Protein AF-A0A7S3GUS0-F1 (afdb_monomer_lite)

Structure (mmCIF, N/CA/C/O backbone):
data_AF-A0A7S3GUS0-F1
#
_entry.id   AF-A0A7S3GUS0-F1
#
loop_
_atom_site.group_PDB
_atom_site.id
_atom_site.type_symbol
_atom_site.label_atom_id
_atom_site.label_alt_id
_atom_site.label_comp_id
_atom_site.label_asym_id
_atom_site.label_entity_id
_atom_site.label_seq_id
_atom_site.pdbx_PDB_ins_code
_atom_site.Cartn_x
_atom_site.Cartn_y
_atom_site.Cartn_z
_atom_site.occupancy
_atom_site.B_iso_or_equiv
_atom_site.auth_seq_id
_atom_site.auth_comp_id
_atom_site.auth_asym_id
_atom_site.auth_atom_id
_atom_site.pdbx_PDB_model_num
ATOM 1 N N . ARG A 1 1 ? -2.251 13.699 4.237 1.00 80.06 1 ARG A N 1
ATOM 2 C CA . ARG A 1 1 ? -0.848 13.753 4.728 1.00 80.06 1 ARG A CA 1
ATOM 3 C C . ARG A 1 1 ? -0.799 13.256 6.183 1.00 80.06 1 ARG A C 1
ATOM 5 O O . ARG A 1 1 ? -1.857 13.221 6.809 1.00 80.06 1 ARG A O 1
ATOM 12 N N . PRO A 1 2 ? 0.354 12.826 6.736 1.00 75.62 2 PRO A N 1
ATOM 13 C CA . PRO A 1 2 ? 0.415 12.234 8.086 1.00 75.62 2 PRO A CA 1
ATOM 14 C C . PRO A 1 2 ? -0.069 13.168 9.209 1.00 75.62 2 PRO A C 1
ATOM 16 O O . PRO A 1 2 ? -0.767 12.742 10.125 1.00 75.62 2 PRO A O 1
ATOM 19 N N . ASP A 1 3 ? 0.217 14.461 9.089 1.00 81.88 3 ASP A N 1
ATOM 20 C CA . ASP A 1 3 ? -0.253 15.515 9.989 1.00 81.88 3 ASP A CA 1
ATOM 21 C C . ASP A 1 3 ? -1.786 15.670 9.978 1.00 81.88 3 ASP A C 1
ATOM 23 O O . ASP A 1 3 ? -2.397 15.928 11.015 1.00 81.88 3 ASP A O 1
ATOM 27 N N . GLU A 1 4 ? -2.433 15.458 8.830 1.00 86.00 4 GLU A N 1
ATOM 28 C CA . GLU A 1 4 ? -3.897 15.444 8.716 1.00 86.00 4 GLU A CA 1
ATOM 29 C C . GLU A 1 4 ? -4.499 14.186 9.346 1.00 86.00 4 GLU A C 1
ATOM 31 O O . GLU A 1 4 ? -5.512 14.270 10.039 1.00 86.00 4 GLU A O 1
ATOM 36 N N . LEU A 1 5 ? -3.854 13.027 9.164 1.00 85.19 5 LEU A N 1
ATOM 37 C CA . LEU A 1 5 ? -4.290 11.768 9.773 1.00 85.19 5 LEU A CA 1
ATOM 38 C C . LEU A 1 5 ? -4.339 11.876 11.299 1.00 85.19 5 LEU A C 1
ATOM 40 O O . LEU A 1 5 ? -5.289 11.401 11.917 1.00 85.19 5 LEU A O 1
ATOM 44 N N . ARG A 1 6 ? -3.374 12.569 11.907 1.00 83.25 6 ARG A N 1
ATOM 45 C CA . ARG A 1 6 ? -3.343 12.801 13.355 1.00 83.25 6 ARG A CA 1
ATOM 46 C C . ARG A 1 6 ? -4.438 13.745 13.847 1.00 83.25 6 ARG A C 1
ATOM 48 O O . ARG A 1 6 ? -4.951 13.559 14.946 1.00 83.25 6 ARG A O 1
ATOM 55 N N . LYS A 1 7 ? -4.827 14.736 13.037 1.00 88.25 7 LYS A N 1
ATOM 56 C CA . LYS A 1 7 ? -5.976 15.607 13.344 1.00 88.25 7 LYS A CA 1
ATOM 57 C C . LYS A 1 7 ? -7.295 14.835 13.280 1.00 88.25 7 LYS A C 1
ATOM 59 O O . LYS A 1 7 ? -8.175 15.082 14.097 1.00 88.25 7 LYS A O 1
ATOM 64 N N . LEU A 1 8 ? -7.421 13.907 12.329 1.00 89.31 8 LEU A N 1
ATOM 65 C CA . LEU A 1 8 ? -8.611 13.069 12.155 1.00 89.31 8 LEU A CA 1
ATOM 66 C C . LEU A 1 8 ? -8.704 11.943 13.193 1.00 89.31 8 LEU A C 1
ATOM 68 O O . LEU A 1 8 ? -9.804 11.592 13.613 1.00 89.31 8 LEU A O 1
ATOM 72 N N . PHE A 1 9 ? -7.564 11.401 13.631 1.00 89.62 9 PHE A N 1
ATOM 73 C CA . PHE A 1 9 ? -7.489 10.299 14.591 1.00 89.62 9 PHE A CA 1
ATOM 74 C C . PHE A 1 9 ? -6.506 10.608 15.736 1.00 89.62 9 PHE A C 1
ATOM 76 O O . PHE A 1 9 ? -5.406 10.052 15.772 1.00 89.62 9 PHE A O 1
ATOM 83 N N . PRO A 1 10 ? -6.891 11.458 16.708 1.00 87.06 10 PRO A N 1
ATOM 84 C CA . PRO A 1 10 ? -6.002 11.875 17.798 1.00 87.06 10 PRO A CA 1
ATOM 85 C C . PRO A 1 10 ? -5.514 10.728 18.696 1.00 87.06 10 PRO A C 1
ATOM 87 O O . PRO A 1 10 ? -4.437 10.818 19.278 1.00 87.06 10 PRO A O 1
ATOM 90 N N . GLU A 1 11 ? -6.295 9.648 18.800 1.00 89.44 11 GLU A N 1
ATOM 91 C CA . GLU A 1 11 ? -5.991 8.461 19.616 1.00 89.44 11 GLU A CA 1
ATOM 92 C C . GLU A 1 11 ? -5.244 7.361 18.839 1.00 89.44 11 GLU A C 1
ATOM 94 O O . GLU A 1 11 ? -5.020 6.266 19.358 1.00 89.44 11 GLU A O 1
ATOM 99 N N . ALA A 1 12 ? -4.882 7.612 17.577 1.00 90.19 12 ALA A N 1
ATOM 100 C CA . ALA A 1 12 ? -4.169 6.633 16.771 1.00 90.19 12 ALA A CA 1
ATOM 101 C C . ALA A 1 12 ? -2.746 6.392 17.287 1.00 90.19 12 ALA A C 1
ATOM 103 O O . ALA A 1 12 ? -2.043 7.303 17.730 1.00 90.19 12 ALA A O 1
ATOM 104 N N . PHE A 1 13 ? -2.278 5.153 17.152 1.00 89.19 13 PHE A N 1
ATOM 105 C CA . PHE A 1 13 ? -0.891 4.814 17.442 1.00 89.19 13 PHE A CA 1
ATOM 106 C C . PHE A 1 13 ? -0.012 5.257 16.269 1.00 89.19 13 PHE A C 1
ATOM 108 O O . PHE A 1 13 ? -0.161 4.780 15.144 1.00 89.19 13 PHE A O 1
ATOM 115 N N . ALA A 1 14 ? 0.926 6.162 16.540 1.00 85.31 14 ALA A N 1
ATOM 116 C CA . ALA A 1 14 ? 1.752 6.830 15.534 1.00 85.31 14 ALA A CA 1
ATOM 117 C C . ALA A 1 14 ? 3.135 6.174 15.324 1.00 85.31 14 ALA A C 1
ATOM 119 O O . ALA A 1 14 ? 4.091 6.840 14.939 1.00 85.31 14 ALA A O 1
ATOM 120 N N . ILE A 1 15 ? 3.270 4.863 15.570 1.00 82.69 15 ILE A N 1
ATOM 121 C CA . ILE A 1 15 ? 4.564 4.151 15.473 1.00 82.69 15 ILE A CA 1
ATOM 122 C C . ILE A 1 15 ? 5.148 4.239 14.048 1.00 82.69 15 ILE A C 1
ATOM 124 O O . ILE A 1 15 ? 6.363 4.340 13.879 1.00 82.69 15 ILE A O 1
ATOM 128 N N . GLY A 1 16 ? 4.285 4.247 13.027 1.00 82.06 16 GLY A N 1
ATOM 129 C CA . GLY A 1 16 ? 4.666 4.318 11.616 1.00 82.06 16 GLY A CA 1
ATOM 130 C C . GLY A 1 16 ? 4.589 5.713 10.985 1.00 82.06 16 GLY A C 1
ATOM 131 O O . GLY A 1 16 ? 4.707 5.820 9.763 1.00 82.06 16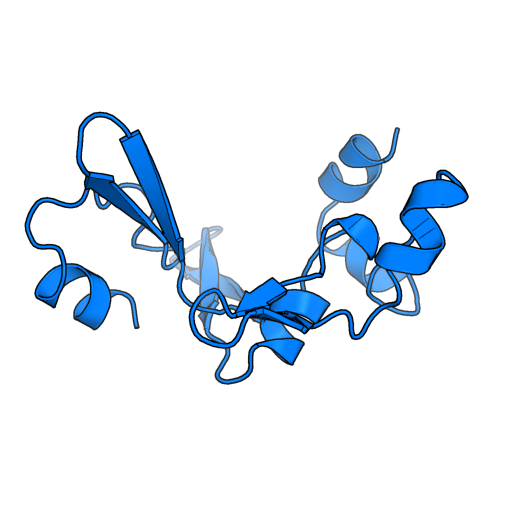 GLY A O 1
ATOM 132 N N . GLU A 1 17 ? 4.355 6.775 11.769 1.00 83.38 17 GLU A N 1
ATOM 133 C CA . GLU A 1 17 ? 3.971 8.105 11.255 1.00 83.38 17 GLU A CA 1
ATOM 134 C C . GLU A 1 17 ? 5.020 8.681 10.299 1.00 83.38 17 GLU A C 1
ATOM 136 O O . GLU A 1 17 ? 4.681 9.274 9.277 1.00 83.38 17 GLU A O 1
ATOM 141 N N . ARG A 1 18 ? 6.299 8.401 10.567 1.00 79.44 18 ARG A N 1
ATOM 142 C CA . ARG A 1 18 ? 7.425 8.783 9.702 1.00 79.44 18 ARG A CA 1
ATOM 143 C C . ARG A 1 18 ? 7.398 8.144 8.306 1.00 79.44 18 ARG A C 1
ATOM 145 O O . ARG A 1 18 ? 7.901 8.731 7.359 1.00 79.44 18 ARG A O 1
ATOM 152 N N . TRP A 1 19 ? 6.784 6.969 8.160 1.00 84.50 19 TRP A N 1
ATOM 153 C CA . TRP A 1 19 ? 6.523 6.321 6.865 1.00 84.50 19 TRP A CA 1
ATOM 154 C C . TRP A 1 19 ? 5.093 6.591 6.372 1.00 84.50 19 TRP A C 1
ATOM 156 O O . TRP A 1 19 ? 4.579 5.901 5.489 1.00 84.50 19 TRP A O 1
ATOM 166 N N . GLY A 1 20 ? 4.434 7.577 6.986 1.00 87.44 20 GLY A N 1
ATOM 167 C CA . GLY A 1 20 ? 3.081 8.024 6.703 1.00 87.44 20 GLY A CA 1
ATOM 168 C C . GLY A 1 20 ? 1.978 7.061 7.097 1.00 87.44 20 GLY A C 1
ATOM 169 O O . GLY A 1 20 ? 0.901 7.147 6.513 1.00 87.44 20 GLY A O 1
ATOM 170 N N . THR A 1 21 ? 2.234 6.152 8.040 1.00 91.38 21 THR A N 1
ATOM 171 C CA . THR A 1 21 ? 1.265 5.148 8.498 1.00 91.38 21 THR A CA 1
ATOM 172 C C . THR A 1 21 ? 0.911 5.353 9.966 1.00 91.38 21 THR A C 1
ATOM 174 O O . THR A 1 21 ? 1.790 5.479 10.811 1.00 91.38 21 THR A O 1
ATOM 177 N N . ILE A 1 22 ? -0.377 5.348 10.289 1.00 93.31 22 ILE A N 1
ATOM 178 C CA . ILE A 1 22 ? -0.871 5.315 11.670 1.00 93.31 22 ILE A CA 1
ATOM 179 C C . ILE A 1 22 ? -1.752 4.085 11.873 1.00 93.31 22 ILE A C 1
ATOM 181 O O . ILE A 1 22 ? -2.338 3.572 10.921 1.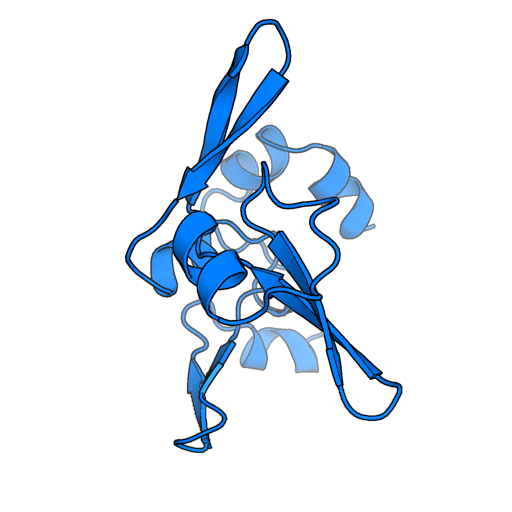00 93.31 22 ILE A O 1
ATOM 185 N N . THR A 1 23 ? -1.890 3.630 13.114 1.00 94.19 23 THR A N 1
ATOM 186 C CA . THR A 1 23 ? -2.818 2.548 13.458 1.00 94.19 23 THR A CA 1
ATOM 187 C C . THR A 1 23 ? -4.019 3.120 14.201 1.00 94.19 23 THR A C 1
ATOM 189 O O . THR A 1 23 ? -3.890 3.623 15.318 1.00 94.19 23 THR A O 1
ATOM 192 N N . VAL A 1 24 ? -5.202 3.010 13.603 1.00 93.19 24 VAL A N 1
ATOM 193 C CA . VAL A 1 24 ? -6.478 3.434 14.191 1.00 93.19 24 VAL A CA 1
ATOM 194 C C . VAL A 1 24 ? -7.176 2.215 14.782 1.00 93.19 24 VAL A C 1
ATOM 196 O O . VAL A 1 24 ? -7.313 1.193 14.113 1.00 93.19 24 VAL A O 1
ATOM 199 N N . ARG A 1 25 ? -7.644 2.306 16.031 1.00 92.38 25 ARG A N 1
ATOM 200 C CA . ARG A 1 25 ? -8.501 1.271 16.623 1.00 92.38 25 ARG A CA 1
ATOM 201 C C . ARG A 1 25 ? -9.962 1.673 16.509 1.00 92.38 25 ARG A C 1
ATOM 203 O O . ARG A 1 25 ? -10.345 2.756 16.936 1.00 92.38 25 ARG A O 1
ATOM 210 N N . HIS A 1 26 ? -10.789 0.783 15.979 1.00 88.38 26 HIS A N 1
ATOM 211 C CA . HIS A 1 26 ? -12.229 0.984 15.898 1.00 88.38 26 HIS A CA 1
ATOM 212 C C . HIS A 1 26 ? -12.958 -0.324 16.202 1.00 88.38 26 HIS A C 1
ATOM 214 O O . HIS A 1 26 ? -12.701 -1.343 15.568 1.00 88.38 26 HIS A O 1
ATOM 220 N N . LYS A 1 27 ? -13.873 -0.305 17.183 1.00 90.25 27 LYS A N 1
ATOM 221 C CA . LYS A 1 27 ? -14.707 -1.464 17.572 1.00 90.25 27 LYS A CA 1
ATOM 222 C C . LYS A 1 27 ? -13.911 -2.762 17.816 1.00 90.25 27 LYS A C 1
ATOM 224 O O . LYS A 1 27 ? -14.340 -3.842 17.430 1.00 90.25 27 LYS A O 1
ATOM 229 N N . GLY A 1 28 ? -12.740 -2.654 18.446 1.00 90.69 28 GLY A N 1
ATOM 230 C CA . GLY A 1 28 ? -11.872 -3.801 18.743 1.00 90.69 28 GLY A CA 1
ATOM 231 C C . GLY A 1 28 ? -10.990 -4.270 17.578 1.00 90.69 28 GLY A C 1
ATOM 232 O O . GLY A 1 28 ? -10.114 -5.098 17.803 1.00 90.69 28 GLY A O 1
ATOM 233 N N . ALA A 1 29 ? -11.154 -3.714 16.374 1.00 92.06 29 ALA A N 1
ATOM 234 C CA . ALA A 1 29 ? -10.258 -3.941 15.244 1.00 92.06 29 ALA A CA 1
ATOM 235 C C . ALA A 1 29 ? -9.183 -2.849 15.165 1.00 92.06 29 ALA A C 1
ATOM 237 O O . ALA A 1 29 ? -9.427 -1.696 15.529 1.00 92.06 29 ALA A O 1
ATOM 238 N N . ALA A 1 30 ? -7.997 -3.212 14.677 1.00 93.06 30 ALA A N 1
ATOM 239 C CA . ALA A 1 30 ? -6.930 -2.277 14.344 1.00 93.06 30 ALA A CA 1
ATOM 240 C C . ALA A 1 30 ? -6.813 -2.170 12.820 1.00 93.06 30 ALA A C 1
ATOM 242 O O . ALA A 1 30 ? -6.709 -3.186 12.138 1.00 93.06 30 ALA A O 1
ATOM 243 N N . CYS A 1 31 ? -6.821 -0.943 12.310 1.00 92.44 31 CYS A N 1
ATOM 244 C CA . CYS A 1 31 ? -6.653 -0.640 10.896 1.00 92.44 31 CYS A CA 1
ATOM 245 C C . CYS A 1 31 ? -5.397 0.205 10.711 1.00 92.44 31 CYS A C 1
ATOM 247 O O . CYS A 1 31 ? -5.209 1.203 11.411 1.00 92.44 31 CYS A O 1
ATOM 249 N N . GLU A 1 32 ? -4.560 -0.166 9.751 1.00 93.50 32 GLU A N 1
ATOM 250 C CA . GLU A 1 32 ? -3.481 0.704 9.294 1.00 93.50 32 GLU A CA 1
ATOM 251 C C . GLU A 1 32 ? -4.032 1.712 8.290 1.00 93.50 32 GLU A C 1
ATOM 253 O O . GLU A 1 32 ? -4.736 1.358 7.344 1.00 93.50 32 GLU A O 1
ATOM 258 N N . VAL A 1 33 ? -3.726 2.986 8.516 1.00 93.00 33 VAL A N 1
ATOM 259 C CA . VAL A 1 33 ? -4.078 4.082 7.619 1.00 93.00 33 VAL A CA 1
ATOM 260 C C . VAL A 1 33 ? -2.777 4.696 7.133 1.00 93.00 33 VAL A C 1
ATOM 262 O O . VAL A 1 33 ? -2.052 5.320 7.910 1.00 93.00 33 VAL A O 1
ATOM 265 N N . SER A 1 34 ? -2.479 4.498 5.851 1.00 92.44 34 SER A N 1
ATOM 266 C CA . SER A 1 34 ? -1.235 4.941 5.223 1.00 92.44 34 SER A CA 1
ATOM 267 C C . SER A 1 34 ? -1.506 6.010 4.172 1.00 92.44 34 SER A C 1
ATOM 269 O O . SER A 1 34 ? -2.420 5.887 3.360 1.00 92.44 34 SER A O 1
ATOM 271 N N . THR A 1 35 ? -0.688 7.059 4.170 1.00 92.81 35 THR A N 1
ATOM 272 C CA . THR A 1 35 ? -0.645 8.033 3.071 1.00 92.81 35 THR A CA 1
ATOM 273 C C . THR A 1 35 ? 0.016 7.392 1.847 1.00 92.81 35 THR A C 1
ATOM 275 O O . THR A 1 35 ? 0.962 6.620 1.999 1.00 92.81 35 THR A O 1
ATOM 278 N N . LEU A 1 36 ? -0.461 7.743 0.649 1.00 93.50 36 LEU A N 1
ATOM 279 C CA . LEU A 1 36 ? 0.099 7.279 -0.623 1.00 93.50 36 LEU A CA 1
ATOM 280 C C . LEU A 1 36 ? 1.586 7.631 -0.745 1.00 93.50 36 LEU A C 1
ATOM 282 O O . LEU A 1 36 ? 1.990 8.741 -0.381 1.00 93.50 36 LEU A O 1
ATOM 286 N N . ARG A 1 37 ? 2.393 6.722 -1.296 1.00 90.38 37 ARG A N 1
ATOM 287 C CA . ARG A 1 37 ? 3.841 6.908 -1.468 1.00 90.38 37 ARG A CA 1
ATOM 288 C C . ARG A 1 37 ? 4.357 6.346 -2.786 1.00 90.38 37 ARG A C 1
ATOM 290 O O . ARG A 1 37 ? 3.905 5.310 -3.234 1.00 90.38 37 ARG A O 1
ATOM 297 N N . THR A 1 38 ? 5.360 6.996 -3.361 1.00 87.75 38 THR A N 1
ATOM 298 C CA . THR A 1 38 ? 6.015 6.567 -4.611 1.00 87.75 38 THR A CA 1
ATOM 299 C C . THR A 1 38 ? 7.393 5.940 -4.373 1.00 87.75 38 THR A C 1
ATOM 301 O O . THR A 1 38 ? 8.011 5.396 -5.281 1.00 87.75 38 THR A O 1
ATOM 304 N N . GLY A 1 39 ? 7.903 6.006 -3.140 1.00 84.12 39 GLY A N 1
ATOM 305 C CA . GLY A 1 39 ? 9.206 5.443 -2.825 1.00 84.12 39 GLY A CA 1
ATOM 306 C C . GLY A 1 39 ? 9.721 5.822 -1.451 1.00 84.12 39 GLY A C 1
ATOM 307 O O . GLY A 1 39 ? 8.993 6.375 -0.619 1.00 84.12 39 GLY A O 1
ATOM 308 N N . PHE A 1 40 ? 11.008 5.559 -1.251 1.00 83.44 40 PHE A N 1
ATOM 309 C CA . PHE A 1 40 ? 11.762 6.068 -0.119 1.00 83.44 40 PHE A CA 1
ATOM 310 C C . PHE A 1 40 ? 12.980 6.851 -0.617 1.00 83.44 40 PHE A C 1
ATOM 312 O O . PHE A 1 40 ? 13.668 6.416 -1.536 1.00 83.44 40 PHE A O 1
ATOM 319 N N . GLY A 1 41 ? 13.213 8.023 -0.037 1.00 76.44 41 GLY A N 1
ATOM 320 C CA . GLY A 1 41 ? 14.341 8.897 -0.348 1.00 76.44 41 GLY A CA 1
ATOM 321 C C . GLY A 1 41 ? 15.341 8.954 0.799 1.00 76.44 41 GLY A C 1
ATOM 322 O O . GLY A 1 41 ? 15.095 8.405 1.874 1.00 76.44 41 GLY A O 1
ATOM 323 N N . ALA A 1 42 ? 16.460 9.644 0.578 1.00 73.94 42 ALA A N 1
ATOM 324 C CA . ALA A 1 42 ? 17.436 9.903 1.630 1.00 73.94 42 ALA A CA 1
ATOM 325 C C . ALA A 1 42 ? 16.798 10.723 2.765 1.00 73.94 42 ALA A C 1
ATOM 327 O O . ALA A 1 42 ? 16.244 11.795 2.523 1.00 73.94 42 ALA A O 1
ATOM 328 N N . GLY A 1 43 ? 16.882 10.202 3.985 1.00 69.50 43 GLY A N 1
ATOM 329 C CA . GLY A 1 43 ? 16.577 10.905 5.227 1.00 69.50 43 GLY A CA 1
ATOM 330 C C . GLY A 1 43 ? 17.854 11.225 6.007 1.00 69.50 43 GLY A C 1
ATOM 331 O O . GLY A 1 43 ? 18.967 11.135 5.486 1.00 69.50 43 GLY A O 1
ATOM 332 N N . ASP A 1 44 ? 17.711 11.567 7.286 1.00 70.69 44 ASP A N 1
ATOM 333 C CA . ASP A 1 44 ? 18.860 11.894 8.137 1.00 70.69 44 ASP A CA 1
ATOM 334 C C . ASP A 1 44 ? 19.772 10.671 8.373 1.00 70.69 44 ASP A C 1
ATOM 336 O O . ASP A 1 44 ? 19.414 9.712 9.068 1.00 70.69 44 ASP A O 1
ATOM 340 N N . GLY A 1 45 ? 20.990 10.716 7.822 1.00 68.88 45 GLY A N 1
ATOM 341 C CA . GLY A 1 45 ? 22.002 9.662 7.948 1.00 68.88 45 GLY A CA 1
ATOM 342 C C . GLY A 1 45 ? 21.804 8.518 6.945 1.00 68.88 45 GLY A C 1
ATOM 343 O O . GLY A 1 45 ? 21.568 8.753 5.769 1.00 68.88 45 GLY A O 1
ATOM 344 N N . GLN A 1 46 ? 21.902 7.261 7.395 1.00 63.22 46 GLN A N 1
ATOM 345 C CA . GLN A 1 46 ? 21.581 6.077 6.568 1.00 63.22 46 GLN A CA 1
ATOM 346 C C . GLN A 1 46 ? 20.070 5.764 6.535 1.00 63.22 46 GLN A C 1
ATOM 348 O O . GLN A 1 46 ? 19.664 4.645 6.227 1.00 63.22 46 GLN A O 1
ATOM 353 N N . ARG A 1 47 ? 19.217 6.710 6.941 1.00 66.75 47 ARG A N 1
ATOM 354 C CA . ARG A 1 47 ? 17.771 6.493 7.065 1.00 66.75 47 ARG A CA 1
ATOM 355 C C . ARG A 1 47 ? 17.078 6.789 5.744 1.00 66.75 47 ARG A C 1
ATOM 357 O O . ARG A 1 47 ? 17.482 7.691 5.023 1.00 66.75 47 ARG A O 1
ATOM 364 N N . LEU A 1 48 ? 16.007 6.051 5.472 1.00 77.88 48 LEU A N 1
ATOM 365 C CA . LEU A 1 48 ? 15.129 6.288 4.335 1.00 77.88 48 LEU A CA 1
ATOM 366 C C . LEU A 1 48 ? 13.777 6.818 4.823 1.00 77.88 48 LEU A C 1
ATOM 368 O O . LEU A 1 48 ? 13.165 6.213 5.712 1.00 77.88 48 LEU A O 1
ATOM 372 N N . ASP A 1 49 ? 13.319 7.924 4.240 1.00 82.81 49 ASP A N 1
ATOM 373 C CA . ASP A 1 49 ? 12.019 8.537 4.531 1.00 82.81 49 ASP A CA 1
ATOM 374 C C . ASP A 1 49 ? 11.066 8.375 3.342 1.00 82.81 49 ASP A C 1
ATOM 376 O O . ASP A 1 49 ? 11.491 8.297 2.189 1.00 82.81 49 ASP A O 1
ATOM 380 N N . ALA A 1 50 ? 9.762 8.279 3.614 1.00 85.69 50 ALA A N 1
ATOM 381 C CA . ALA A 1 50 ? 8.770 8.040 2.568 1.00 85.69 50 ALA A CA 1
ATOM 382 C C . ALA A 1 50 ? 8.602 9.266 1.657 1.00 85.69 50 ALA A C 1
ATOM 384 O O . ALA A 1 50 ? 8.388 10.384 2.126 1.00 85.69 50 ALA A O 1
ATOM 385 N N . ILE A 1 51 ? 8.620 9.039 0.344 1.00 88.25 51 ILE A N 1
ATOM 386 C CA . ILE A 1 51 ? 8.261 10.044 -0.658 1.00 88.25 51 ILE A CA 1
ATOM 387 C C . ILE A 1 51 ? 6.767 9.899 -0.933 1.00 88.25 51 ILE A C 1
ATOM 389 O O . ILE A 1 51 ? 6.328 8.894 -1.492 1.00 88.25 51 ILE A O 1
ATOM 393 N N . PHE A 1 52 ? 5.979 10.890 -0.522 1.00 90.06 52 PHE A N 1
ATOM 394 C CA . PHE A 1 52 ? 4.525 10.857 -0.675 1.00 90.06 52 PHE A CA 1
ATOM 395 C C . PHE A 1 52 ? 4.086 11.093 -2.121 1.00 90.06 52 PHE A C 1
ATOM 397 O O . PHE A 1 52 ? 4.611 11.974 -2.798 1.00 90.06 52 PHE A O 1
ATOM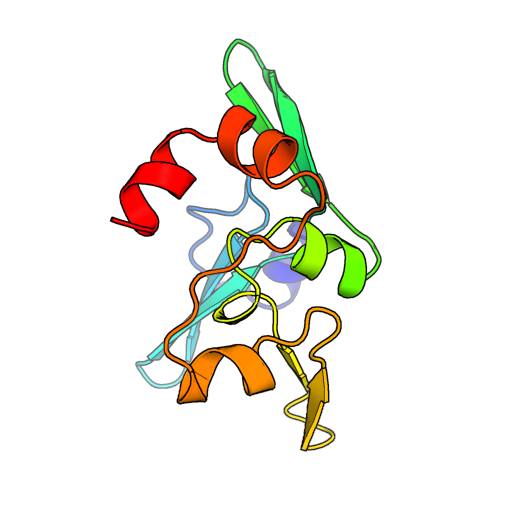 404 N N . ALA A 1 53 ? 3.093 10.322 -2.551 1.00 89.62 53 ALA A N 1
ATOM 405 C CA . ALA A 1 53 ? 2.453 10.422 -3.854 1.00 89.62 53 ALA A CA 1
ATOM 406 C C . ALA A 1 53 ? 1.150 11.228 -3.769 1.00 89.62 53 ALA A C 1
ATOM 408 O O . ALA A 1 53 ? 0.537 11.336 -2.703 1.00 89.62 53 ALA A O 1
ATOM 409 N N . GLU A 1 54 ? 0.702 11.756 -4.906 1.00 92.56 54 GLU A N 1
ATOM 410 C CA . GLU A 1 54 ? -0.602 12.427 -5.016 1.00 92.56 54 GLU A CA 1
ATOM 411 C C . GLU A 1 54 ? -1.650 11.528 -5.670 1.00 92.56 54 GLU A C 1
ATOM 413 O O . GLU A 1 54 ? -2.853 11.722 -5.483 1.00 92.56 54 GLU A O 1
ATOM 418 N N . ARG A 1 55 ? -1.205 10.518 -6.427 1.00 94.06 55 ARG A N 1
ATOM 419 C CA . ARG A 1 55 ? -2.083 9.644 -7.202 1.00 94.06 55 ARG A CA 1
ATOM 420 C C . ARG A 1 55 ? -2.011 8.216 -6.689 1.00 94.06 55 ARG A C 1
ATOM 422 O O . ARG A 1 55 ? -0.933 7.666 -6.496 1.00 94.06 55 ARG A O 1
ATOM 429 N N . LEU A 1 56 ? -3.171 7.569 -6.576 1.00 94.62 56 LEU A N 1
ATOM 430 C CA . LEU A 1 56 ? -3.264 6.150 -6.211 1.00 94.62 56 LEU A CA 1
ATOM 431 C C . LEU A 1 56 ? -2.419 5.259 -7.135 1.00 94.62 56 LEU A C 1
ATOM 433 O O . LEU A 1 56 ? -1.761 4.342 -6.665 1.00 94.62 56 LEU A O 1
ATOM 437 N N . LEU A 1 57 ? -2.403 5.558 -8.439 1.00 94.19 57 LEU A N 1
ATOM 438 C CA . LEU A 1 57 ? -1.620 4.805 -9.421 1.00 94.19 57 LEU A CA 1
ATOM 439 C C . LEU A 1 57 ? -0.117 4.788 -9.094 1.00 94.19 57 LEU A C 1
ATOM 441 O O . LEU A 1 57 ? 0.527 3.770 -9.315 1.00 94.19 57 LEU A O 1
ATOM 445 N N . GLU A 1 58 ? 0.427 5.882 -8.556 1.00 92.62 58 GLU A N 1
ATOM 446 C CA . GLU A 1 58 ? 1.841 5.976 -8.166 1.00 92.62 58 GLU A CA 1
ATOM 447 C C . GLU A 1 58 ? 2.136 5.085 -6.951 1.00 92.62 58 GLU A C 1
ATOM 449 O O . GLU A 1 58 ? 3.155 4.400 -6.935 1.00 92.62 58 GLU A O 1
ATOM 454 N N . ASP A 1 59 ? 1.215 5.024 -5.978 1.00 93.50 59 ASP A N 1
ATOM 455 C CA . ASP A 1 59 ? 1.332 4.109 -4.832 1.00 93.50 59 ASP A CA 1
ATOM 456 C C . ASP A 1 59 ? 1.264 2.646 -5.253 1.00 93.50 59 ASP A C 1
ATOM 458 O O . ASP A 1 59 ? 2.099 1.840 -4.845 1.00 93.50 59 ASP A O 1
ATOM 462 N N . LEU A 1 60 ? 0.301 2.306 -6.114 1.00 94.44 60 LEU A N 1
ATOM 463 C CA . LEU A 1 60 ? 0.148 0.945 -6.616 1.00 94.44 60 LEU A CA 1
ATOM 464 C C . LEU A 1 60 ? 1.355 0.520 -7.465 1.00 94.44 60 LEU A C 1
ATOM 466 O O . LEU A 1 60 ? 1.796 -0.620 -7.347 1.00 94.44 60 LEU A O 1
ATOM 470 N N . ALA A 1 61 ? 1.935 1.429 -8.257 1.00 90.88 61 ALA A N 1
ATOM 471 C CA . ALA A 1 61 ? 3.134 1.155 -9.050 1.00 90.88 61 ALA A CA 1
ATOM 472 C C . ALA A 1 61 ? 4.348 0.802 -8.183 1.00 90.88 61 ALA A C 1
ATOM 474 O O . ALA A 1 61 ? 5.166 -0.023 -8.583 1.00 90.88 61 ALA A O 1
ATOM 475 N N . PHE A 1 62 ? 4.456 1.392 -6.989 1.00 87.19 62 PHE A N 1
ATOM 476 C CA . PHE A 1 62 ? 5.571 1.154 -6.074 1.00 87.19 62 PHE A CA 1
ATOM 477 C C . PHE A 1 62 ? 5.471 -0.180 -5.307 1.00 87.19 62 PHE A C 1
ATOM 479 O O . PHE A 1 62 ? 6.425 -0.586 -4.629 1.00 87.19 62 PHE A O 1
ATOM 486 N N . ARG A 1 63 ? 4.338 -0.888 -5.398 1.00 90.62 63 ARG A N 1
ATOM 487 C CA . ARG A 1 63 ? 4.156 -2.193 -4.744 1.00 90.62 63 ARG A CA 1
ATOM 488 C C . ARG A 1 63 ? 5.002 -3.276 -5.402 1.00 90.62 63 ARG A C 1
ATOM 490 O O . ARG A 1 63 ? 5.660 -3.061 -6.407 1.00 90.62 63 ARG A O 1
ATOM 497 N N . ASP A 1 64 ? 5.078 -4.414 -4.739 1.00 89.50 64 ASP A N 1
ATOM 498 C CA . ASP A 1 64 ? 5.938 -5.530 -5.112 1.00 89.50 64 ASP A CA 1
ATOM 499 C C . ASP A 1 64 ? 5.369 -6.351 -6.271 1.00 89.50 64 ASP A C 1
ATOM 501 O O . ASP A 1 64 ? 6.069 -6.578 -7.253 1.00 89.50 64 ASP A O 1
ATOM 505 N N . PHE A 1 65 ? 4.106 -6.770 -6.170 1.00 92.56 65 PHE A N 1
ATOM 506 C CA . PHE A 1 65 ? 3.477 -7.679 -7.122 1.00 92.56 65 PHE A CA 1
ATOM 507 C C . PHE A 1 65 ? 2.111 -7.176 -7.577 1.00 92.56 65 PHE A C 1
ATOM 509 O O . PHE A 1 65 ? 1.387 -6.541 -6.812 1.00 92.56 65 PHE A O 1
ATOM 516 N N . THR A 1 66 ? 1.732 -7.521 -8.805 1.00 95.12 66 THR A N 1
ATOM 517 C CA . THR A 1 66 ? 0.452 -7.175 -9.443 1.00 95.12 66 THR A CA 1
ATOM 518 C C . THR A 1 66 ? -0.738 -7.556 -8.563 1.00 95.12 66 THR A C 1
ATOM 520 O O . THR A 1 66 ? -1.622 -6.739 -8.323 1.00 95.12 66 THR A O 1
ATOM 523 N N . VAL A 1 67 ? -0.702 -8.755 -7.976 1.00 96.19 67 VAL A N 1
ATOM 524 C CA . VAL A 1 67 ? -1.724 -9.273 -7.050 1.00 96.19 67 VAL A CA 1
ATOM 525 C C . VAL A 1 67 ? -1.842 -8.473 -5.742 1.00 96.19 67 VAL A C 1
ATOM 527 O O . VAL A 1 67 ? -2.898 -8.478 -5.116 1.00 96.19 67 VAL A O 1
ATOM 530 N N . ASN A 1 68 ? -0.794 -7.742 -5.349 1.00 95.44 68 ASN A N 1
ATOM 531 C CA . ASN A 1 68 ? -0.767 -6.859 -4.176 1.00 95.44 68 ASN A CA 1
ATOM 532 C C . ASN A 1 68 ? -0.975 -5.376 -4.543 1.00 95.44 68 ASN A C 1
ATOM 534 O O . ASN A 1 68 ? -0.978 -4.517 -3.658 1.00 95.44 68 ASN A O 1
ATOM 538 N N . ALA A 1 69 ? -1.121 -5.064 -5.833 1.00 95.56 69 ALA A N 1
ATOM 539 C CA . ALA A 1 69 ? -1.159 -3.714 -6.390 1.00 95.56 69 ALA A CA 1
ATOM 540 C C . ALA A 1 69 ? -2.553 -3.322 -6.891 1.00 95.56 69 ALA A C 1
ATOM 542 O O . ALA A 1 69 ? -2.708 -2.689 -7.936 1.00 95.56 69 ALA A O 1
ATOM 543 N N . MET A 1 70 ? -3.566 -3.676 -6.101 1.00 97.44 70 MET A N 1
ATOM 544 C CA . MET A 1 70 ? -4.969 -3.358 -6.349 1.00 97.44 70 MET A CA 1
ATOM 545 C C . MET A 1 70 ? -5.557 -2.551 -5.191 1.00 97.44 70 MET A C 1
ATOM 547 O O . MET A 1 70 ? -5.079 -2.619 -4.057 1.00 97.44 70 MET A O 1
ATOM 551 N N . ALA A 1 71 ? -6.625 -1.806 -5.464 1.00 97.69 71 ALA A N 1
ATOM 552 C CA . ALA A 1 71 ? -7.346 -1.042 -4.452 1.00 97.69 71 ALA A CA 1
ATOM 553 C C . ALA A 1 71 ? -8.855 -1.080 -4.687 1.00 97.69 71 ALA A C 1
ATOM 555 O O . ALA A 1 71 ? -9.318 -1.109 -5.824 1.00 97.69 71 ALA A O 1
ATOM 556 N N . VAL A 1 72 ? -9.629 -1.019 -3.604 1.00 97.56 72 VAL A N 1
ATOM 557 C CA . VAL A 1 72 ? -11.091 -0.932 -3.660 1.00 97.56 72 VAL A CA 1
ATOM 558 C C . VAL A 1 72 ? -11.536 0.392 -3.056 1.00 97.56 72 VAL A C 1
ATOM 560 O O . VAL A 1 72 ? -11.209 0.706 -1.913 1.00 97.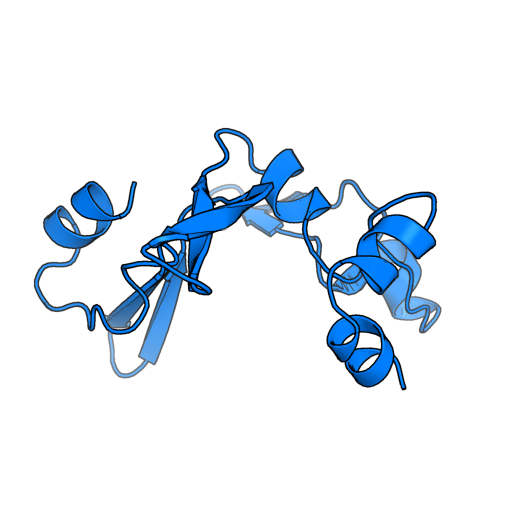56 72 VAL A O 1
ATOM 563 N N . ASP A 1 73 ? -12.328 1.151 -3.807 1.00 96.44 73 ASP A N 1
ATOM 564 C CA . ASP A 1 73 ? -13.111 2.248 -3.250 1.00 96.44 73 ASP A CA 1
ATOM 565 C C . ASP A 1 73 ? -14.364 1.661 -2.600 1.00 96.44 73 ASP A C 1
ATOM 567 O O . ASP A 1 73 ? -15.339 1.326 -3.275 1.00 96.44 73 ASP A O 1
ATOM 571 N N . ALA A 1 74 ? -14.324 1.532 -1.275 1.00 94.25 74 ALA A N 1
ATOM 572 C CA . ALA A 1 74 ? -15.412 0.962 -0.489 1.00 94.25 74 ALA A CA 1
ATOM 573 C C . ALA A 1 74 ? -16.718 1.773 -0.574 1.00 94.25 74 ALA A C 1
ATOM 575 O O . ALA A 1 74 ? -17.789 1.212 -0.361 1.00 94.25 74 ALA A O 1
ATOM 576 N N . SER A 1 75 ? -16.654 3.071 -0.894 1.00 96.06 75 SER A N 1
ATOM 577 C CA . SER A 1 75 ? -17.846 3.920 -1.004 1.00 96.06 75 SER A CA 1
ATOM 578 C C . SER A 1 75 ? -18.583 3.713 -2.326 1.00 96.06 75 SER A C 1
ATOM 580 O O . SER A 1 75 ? -19.812 3.741 -2.365 1.00 96.06 75 SER A O 1
ATOM 582 N N . ARG A 1 76 ? -17.831 3.473 -3.408 1.00 96.50 76 ARG A N 1
ATOM 583 C CA . ARG A 1 76 ? -18.367 3.281 -4.765 1.00 96.50 76 ARG A CA 1
ATOM 584 C C . ARG A 1 76 ? -18.455 1.813 -5.180 1.00 96.50 76 ARG A C 1
ATOM 586 O O . ARG A 1 76 ? -19.047 1.526 -6.214 1.00 96.50 76 ARG A O 1
ATOM 593 N N . GLY A 1 77 ? -17.847 0.903 -4.420 1.00 95.81 77 GLY A N 1
ATOM 594 C CA . GLY A 1 77 ? -17.720 -0.508 -4.786 1.00 95.81 77 GLY A CA 1
ATOM 595 C C . GLY A 1 77 ? -16.875 -0.724 -6.046 1.00 95.81 77 GLY A C 1
ATOM 596 O O . GLY A 1 77 ? -17.118 -1.672 -6.786 1.00 95.81 77 GLY A O 1
ATOM 597 N N . LEU A 1 78 ? -15.924 0.175 -6.327 1.00 97.31 78 LEU A N 1
ATOM 598 C CA . LEU A 1 78 ? -15.093 0.122 -7.532 1.00 97.31 78 LEU A CA 1
ATOM 599 C C . LEU A 1 78 ? -13.728 -0.483 -7.230 1.00 97.31 78 LEU A C 1
ATOM 601 O O . LEU A 1 78 ? -13.031 -0.030 -6.322 1.00 97.31 78 LEU A O 1
ATOM 605 N N . LEU A 1 79 ? -13.342 -1.466 -8.038 1.00 97.12 79 LEU A N 1
ATOM 606 C CA . LEU A 1 79 ? -12.010 -2.054 -8.026 1.00 97.12 79 LEU A CA 1
ATOM 607 C C . LEU A 1 79 ? -11.101 -1.326 -9.020 1.00 97.12 79 LEU A C 1
ATOM 609 O O . LEU A 1 79 ? -11.443 -1.156 -10.189 1.00 97.12 79 LEU A O 1
ATOM 613 N N . TYR A 1 80 ? -9.925 -0.945 -8.542 1.00 97.75 80 TYR A N 1
ATOM 614 C CA . TYR A 1 80 ? -8.835 -0.390 -9.326 1.00 97.75 80 TYR A CA 1
ATOM 615 C C . TYR A 1 80 ? -7.722 -1.436 -9.405 1.00 97.75 80 TYR A C 1
ATOM 617 O O . TYR A 1 80 ? -7.062 -1.715 -8.404 1.00 97.75 80 TYR A O 1
ATOM 625 N N . ASP A 1 81 ? -7.519 -1.993 -10.598 1.00 97.62 81 ASP A N 1
ATOM 626 C CA . ASP A 1 81 ? -6.457 -2.957 -10.904 1.00 97.62 81 ASP A CA 1
ATOM 627 C C . ASP A 1 81 ? -5.699 -2.529 -12.176 1.00 97.62 81 ASP A C 1
ATOM 629 O O . ASP A 1 81 ? -5.972 -3.020 -13.271 1.00 97.62 81 ASP A O 1
ATOM 633 N N . PRO A 1 82 ? -4.781 -1.551 -12.074 1.00 95.88 82 PRO A N 1
ATOM 634 C CA . PRO A 1 82 ? -4.050 -1.042 -13.234 1.00 95.88 82 PRO A CA 1
ATOM 635 C C . PRO A 1 82 ? -2.953 -1.991 -13.740 1.00 95.88 82 PRO A C 1
ATOM 637 O O . PRO A 1 82 ? -2.449 -1.782 -14.842 1.00 95.88 82 PRO A O 1
ATOM 640 N N . PHE A 1 83 ? -2.568 -3.005 -12.956 1.00 95.25 83 PHE A N 1
ATOM 641 C CA . PHE A 1 83 ? -1.456 -3.905 -13.281 1.00 95.25 83 PHE A CA 1
ATOM 642 C C . PHE A 1 83 ? -1.901 -5.320 -13.663 1.00 95.25 83 PHE A C 1
ATOM 644 O O . PHE A 1 83 ? -1.053 -6.108 -14.081 1.00 95.25 83 PHE A O 1
ATOM 651 N N . GLY A 1 84 ? -3.193 -5.646 -13.572 1.00 95.94 84 GLY A N 1
ATOM 652 C CA . GLY A 1 84 ? -3.749 -6.946 -13.957 1.00 95.94 84 GLY A CA 1
ATOM 653 C C . GLY A 1 84 ? -3.561 -8.030 -12.894 1.00 95.94 84 GLY A C 1
ATOM 654 O O . GLY A 1 84 ? -3.354 -9.194 -13.233 1.00 95.94 84 GLY A O 1
ATOM 655 N N . GLY A 1 85 ? -3.591 -7.659 -11.612 1.00 97.00 85 GLY A N 1
ATOM 656 C CA . GLY A 1 85 ? -3.513 -8.594 -10.492 1.00 97.00 85 GLY A CA 1
ATOM 657 C C . GLY A 1 85 ? -4.682 -9.581 -10.450 1.00 97.00 85 GLY A C 1
ATOM 658 O O . GLY A 1 85 ? -4.476 -10.751 -10.128 1.00 97.00 85 GLY A O 1
ATOM 659 N N . LEU A 1 86 ? -5.890 -9.161 -10.840 1.00 97.50 86 LEU A N 1
ATOM 660 C CA . LEU A 1 86 ? -7.056 -10.045 -10.918 1.00 97.50 86 LEU A CA 1
ATOM 661 C C . LEU A 1 86 ? -6.854 -11.208 -11.889 1.00 97.50 86 LEU A C 1
ATOM 663 O O . LEU A 1 86 ? -7.296 -12.319 -11.602 1.00 97.50 86 LEU A O 1
ATOM 667 N N . ASP A 1 87 ? -6.187 -10.960 -13.016 1.00 97.50 87 ASP A N 1
ATOM 668 C CA . ASP A 1 87 ? -5.916 -11.979 -14.031 1.00 97.50 87 ASP A CA 1
ATOM 669 C C . ASP A 1 87 ? -4.777 -12.920 -13.620 1.00 97.50 87 ASP A C 1
ATOM 671 O O . ASP A 1 87 ? -4.703 -14.050 -14.115 1.00 97.50 87 ASP A O 1
ATOM 675 N N . ASP A 1 88 ? -3.887 -12.462 -12.736 1.00 97.12 88 ASP A N 1
ATOM 676 C CA . ASP A 1 88 ? -2.737 -13.220 -12.240 1.00 97.12 88 ASP A CA 1
ATOM 677 C C . ASP A 1 88 ? -3.118 -14.172 -11.091 1.00 97.12 88 ASP A C 1
ATOM 679 O O . ASP A 1 88 ? -2.583 -15.282 -11.018 1.00 97.12 88 ASP A O 1
ATOM 683 N N . ILE A 1 89 ? -4.088 -13.796 -10.243 1.00 96.94 89 ILE A N 1
ATOM 684 C CA . ILE A 1 89 ? -4.584 -14.621 -9.122 1.00 96.94 89 ILE A CA 1
ATOM 685 C C . ILE A 1 89 ? -4.990 -16.045 -9.555 1.00 96.94 89 ILE A C 1
ATOM 687 O O . ILE A 1 89 ? -4.432 -17.001 -9.010 1.00 96.94 89 ILE A O 1
ATOM 691 N N . PRO A 1 90 ? -5.914 -16.252 -10.520 1.00 97.75 90 PRO A N 1
ATOM 692 C CA . PRO A 1 90 ? -6.357 -17.597 -10.897 1.00 97.75 90 PRO A CA 1
ATOM 693 C C . PRO A 1 90 ? -5.275 -18.402 -11.627 1.00 97.75 90 PRO A C 1
ATOM 695 O O . PRO A 1 90 ? -5.367 -19.625 -11.697 1.00 97.75 90 PRO A O 1
ATOM 698 N N . LYS A 1 91 ? -4.254 -17.731 -12.172 1.00 97.88 91 LYS A N 1
ATOM 699 C CA . LYS A 1 91 ? -3.102 -18.364 -12.830 1.00 97.88 91 LYS A CA 1
ATOM 700 C C . LYS A 1 91 ? -1.980 -18.696 -11.843 1.00 97.88 91 LYS A C 1
ATOM 702 O O . LYS A 1 91 ? -0.986 -19.288 -12.255 1.00 97.88 91 LYS A O 1
ATOM 707 N N . CYS A 1 92 ? -2.122 -18.301 -10.574 1.00 95.50 92 CYS A N 1
ATOM 708 C CA . CYS A 1 92 ? -1.087 -18.395 -9.545 1.00 95.50 92 CYS A CA 1
ATOM 709 C C . CYS A 1 92 ? 0.241 -17.749 -9.984 1.00 95.50 92 CYS A C 1
ATOM 711 O O . CYS A 1 92 ? 1.319 -18.286 -9.735 1.00 95.50 92 CYS A O 1
ATOM 713 N N . VAL A 1 93 ? 0.159 -16.602 -10.664 1.00 94.69 93 VAL A N 1
ATOM 714 C CA . VAL A 1 93 ? 1.326 -15.875 -11.176 1.00 94.69 93 VAL A CA 1
ATOM 715 C C . VAL A 1 93 ? 1.741 -14.789 -10.186 1.00 94.69 93 VAL A C 1
ATOM 717 O O . VAL A 1 93 ? 0.948 -13.921 -9.831 1.00 94.69 93 VAL A O 1
ATOM 720 N N . ILE A 1 94 ? 3.012 -14.802 -9.781 1.00 92.12 94 ILE A N 1
ATOM 721 C CA . ILE A 1 94 ? 3.645 -13.708 -9.036 1.00 92.12 94 ILE A CA 1
ATOM 722 C C . ILE A 1 94 ? 4.446 -12.868 -10.029 1.00 92.12 94 ILE A C 1
ATOM 724 O O . ILE A 1 94 ? 5.512 -13.274 -10.491 1.00 92.12 94 ILE A O 1
ATOM 728 N N . ARG A 1 95 ? 3.907 -11.703 -10.394 1.00 90.88 95 ARG A N 1
ATOM 729 C CA . ARG A 1 95 ? 4.500 -10.790 -11.378 1.00 90.88 95 ARG A CA 1
ATOM 730 C C . ARG A 1 95 ? 4.718 -9.4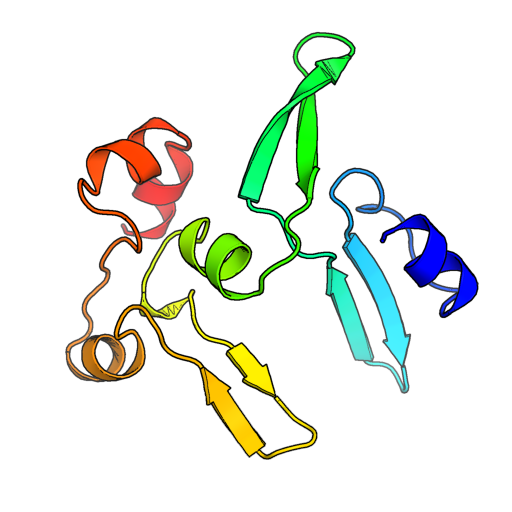15 -10.761 1.00 90.88 95 ARG A C 1
ATOM 732 O O . ARG A 1 95 ? 3.847 -8.910 -10.062 1.00 90.88 95 ARG A O 1
ATOM 739 N N . SER A 1 96 ? 5.880 -8.817 -11.017 1.00 90.50 96 SER A N 1
ATOM 740 C CA . SER A 1 96 ? 6.205 -7.458 -10.562 1.00 90.50 96 SER A CA 1
ATOM 741 C C . SER A 1 96 ? 5.285 -6.407 -11.199 1.00 90.50 96 SER A C 1
ATOM 743 O O . SER A 1 96 ? 4.840 -6.579 -12.336 1.00 90.50 96 SER A O 1
ATOM 745 N N . THR A 1 97 ? 5.016 -5.311 -10.485 1.00 88.06 97 THR A N 1
ATOM 746 C CA . THR A 1 97 ? 4.265 -4.149 -11.002 1.00 88.06 97 THR A CA 1
ATOM 747 C C . THR A 1 97 ? 5.058 -3.334 -12.022 1.00 88.06 97 THR A C 1
ATOM 749 O O . THR A 1 97 ? 4.460 -2.662 -12.862 1.00 88.06 97 THR A O 1
ATOM 752 N N . SER A 1 98 ? 6.393 -3.381 -11.965 1.00 73.38 98 SER A N 1
ATOM 753 C CA . SER A 1 98 ? 7.273 -2.623 -12.853 1.00 73.38 98 SER A CA 1
ATOM 754 C C . SER A 1 98 ? 7.868 -3.491 -13.958 1.00 73.38 98 SER A C 1
ATOM 756 O O . SER A 1 98 ? 8.322 -4.609 -13.707 1.00 73.38 98 SER A O 1
ATOM 758 N N . ASP A 1 99 ? 7.994 -2.913 -15.149 1.00 58.25 99 ASP A N 1
ATOM 759 C CA . ASP A 1 99 ? 8.836 -3.418 -16.235 1.00 58.25 99 ASP A CA 1
ATOM 760 C C . ASP A 1 99 ? 10.008 -2.431 -16.462 1.00 58.25 99 ASP A C 1
ATOM 762 O O . ASP A 1 99 ? 9.748 -1.240 -16.667 1.00 58.25 99 ASP A O 1
ATOM 766 N N . PRO A 1 100 ? 11.286 -2.859 -16.374 1.00 55.22 100 PRO A N 1
ATOM 767 C CA . PRO A 1 100 ? 11.733 -4.213 -16.053 1.00 55.22 100 PRO A CA 1
ATOM 768 C C . PRO A 1 100 ? 11.527 -4.558 -14.576 1.00 55.22 100 PRO A C 1
ATOM 770 O O . PRO A 1 100 ? 11.756 -3.735 -13.687 1.00 55.22 100 PRO A O 1
ATOM 773 N N . ALA A 1 101 ? 11.153 -5.816 -14.311 1.00 56.25 101 ALA A N 1
ATOM 774 C CA . ALA A 1 101 ? 11.025 -6.376 -12.959 1.00 56.25 101 ALA A CA 1
ATOM 775 C C . ALA A 1 101 ? 12.302 -6.177 -12.123 1.00 56.25 101 ALA A C 1
ATOM 777 O O . ALA A 1 101 ? 12.235 -6.047 -10.904 1.00 56.25 101 ALA A O 1
ATOM 778 N N . ILE A 1 102 ? 13.441 -6.081 -12.818 1.00 51.59 102 ILE A N 1
ATOM 779 C CA . ILE A 1 102 ? 14.769 -5.771 -12.292 1.00 51.59 102 ILE A CA 1
ATOM 780 C C . ILE A 1 102 ? 14.749 -4.504 -11.430 1.00 51.59 102 ILE A C 1
ATOM 782 O O . ILE A 1 102 ? 15.255 -4.551 -10.322 1.00 51.59 102 ILE A O 1
ATOM 786 N N . LYS A 1 103 ? 14.082 -3.419 -11.847 1.00 56.72 103 LYS A N 1
ATOM 787 C CA . LYS A 1 103 ? 14.100 -2.156 -11.090 1.00 56.72 103 LYS A CA 1
ATOM 788 C C . LYS A 1 103 ? 13.459 -2.302 -9.704 1.00 56.72 103 LYS A C 1
ATOM 790 O O . LYS A 1 103 ? 14.020 -1.879 -8.708 1.00 56.72 103 LYS A O 1
ATOM 795 N N . THR A 1 104 ? 12.323 -2.994 -9.630 1.00 58.00 104 THR A N 1
ATOM 796 C CA . THR A 1 104 ? 11.634 -3.273 -8.360 1.00 58.00 104 THR A CA 1
ATOM 797 C C . THR A 1 104 ? 12.386 -4.277 -7.478 1.00 58.00 104 THR A C 1
ATOM 799 O O . THR A 1 104 ? 12.345 -4.162 -6.256 1.00 58.00 104 THR A O 1
ATOM 802 N N . LEU A 1 105 ? 13.057 -5.270 -8.070 1.00 60.47 105 LEU A N 1
ATOM 803 C CA . LEU A 1 105 ? 13.785 -6.308 -7.328 1.00 60.47 105 LEU A CA 1
ATOM 804 C C . LEU A 1 105 ? 15.178 -5.847 -6.862 1.00 60.47 105 LEU A C 1
ATOM 806 O O . LEU A 1 105 ? 15.647 -6.304 -5.823 1.00 60.47 105 LEU A O 1
ATOM 810 N N . GLU A 1 106 ? 15.826 -4.946 -7.605 1.00 62.31 106 GLU A N 1
ATOM 811 C CA . GLU A 1 106 ? 17.106 -4.325 -7.236 1.00 62.31 106 GLU A CA 1
ATOM 812 C C . GLU A 1 106 ? 16.944 -3.313 -6.096 1.00 62.31 106 GLU A C 1
ATOM 814 O O . GLU A 1 106 ? 17.816 -3.231 -5.232 1.00 62.31 106 GLU A O 1
ATOM 819 N N . ASP A 1 107 ? 15.816 -2.594 -6.055 1.00 63.66 107 ASP A N 1
ATOM 820 C CA . ASP A 1 107 ? 15.531 -1.592 -5.021 1.00 63.66 107 ASP A CA 1
ATOM 821 C C . ASP A 1 107 ? 15.314 -2.217 -3.626 1.00 63.66 107 ASP A C 1
ATOM 823 O O . ASP A 1 107 ? 15.558 -1.567 -2.606 1.00 63.66 107 ASP A O 1
ATOM 827 N N . ASP A 1 108 ? 14.853 -3.472 -3.556 1.00 71.94 108 ASP A N 1
ATOM 828 C CA . ASP A 1 108 ? 14.580 -4.171 -2.296 1.00 71.94 108 ASP A CA 1
ATOM 829 C C . ASP A 1 108 ? 14.712 -5.696 -2.448 1.00 71.94 108 ASP A C 1
ATOM 831 O O . ASP A 1 108 ? 13.770 -6.395 -2.834 1.00 71.94 108 ASP A O 1
ATOM 835 N N . GLY A 1 109 ? 15.877 -6.234 -2.070 1.00 72.50 109 GLY A N 1
ATOM 836 C CA . GLY A 1 109 ? 16.164 -7.672 -2.130 1.00 72.50 109 GLY A CA 1
ATOM 837 C C . GLY A 1 109 ? 15.218 -8.549 -1.295 1.00 72.50 109 GLY A C 1
ATOM 838 O O . GLY A 1 109 ? 15.108 -9.749 -1.559 1.00 72.50 109 GLY A O 1
ATOM 839 N N . LEU A 1 110 ? 14.477 -7.980 -0.332 1.00 82.00 110 LEU A N 1
ATOM 840 C CA . LEU A 1 110 ? 13.438 -8.719 0.390 1.00 82.00 110 LEU A CA 1
ATOM 841 C C . LEU A 1 110 ? 12.225 -9.010 -0.497 1.00 82.00 110 LEU A C 1
ATOM 843 O O . LEU A 1 110 ? 11.529 -9.992 -0.243 1.00 82.00 110 LEU A O 1
ATOM 847 N N . ARG A 1 111 ? 11.969 -8.228 -1.556 1.00 83.31 111 ARG A N 1
ATOM 848 C CA . ARG A 1 111 ? 10.891 -8.525 -2.516 1.00 83.31 111 ARG A CA 1
ATOM 849 C C . ARG A 1 111 ? 11.134 -9.855 -3.223 1.00 83.31 111 ARG A C 1
ATOM 851 O O . ARG A 1 111 ? 10.195 -10.6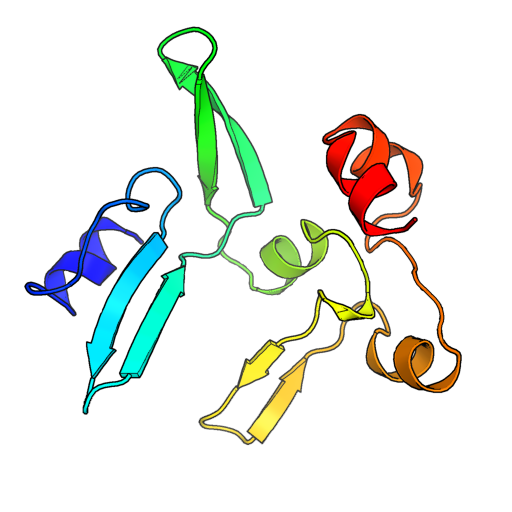29 -3.364 1.00 83.31 111 ARG A O 1
ATOM 858 N N . THR A 1 112 ? 12.383 -10.180 -3.557 1.00 82.38 112 THR A N 1
ATOM 859 C CA . THR A 1 112 ? 12.748 -11.503 -4.090 1.00 82.38 112 THR A CA 1
ATOM 860 C C . THR A 1 112 ? 12.440 -12.614 -3.085 1.00 82.38 112 THR A C 1
ATOM 862 O O . THR A 1 112 ? 11.833 -13.617 -3.447 1.00 82.38 112 THR A O 1
ATOM 865 N N . MET A 1 113 ? 12.779 -12.413 -1.807 1.00 85.25 113 MET A N 1
ATOM 866 C CA . MET A 1 113 ? 12.485 -13.384 -0.742 1.00 85.25 113 MET A CA 1
ATOM 867 C C . MET A 1 113 ? 10.984 -13.565 -0.483 1.00 85.25 113 MET A C 1
ATOM 869 O O . MET A 1 113 ? 10.580 -14.623 -0.025 1.00 85.25 113 MET A O 1
ATOM 873 N N . ARG A 1 114 ? 10.155 -12.551 -0.763 1.00 86.38 114 ARG A N 1
ATOM 874 C CA . ARG A 1 114 ? 8.688 -12.632 -0.636 1.00 86.38 114 ARG A CA 1
ATOM 875 C C . ARG A 1 114 ? 8.022 -13.408 -1.776 1.00 86.38 114 ARG A C 1
ATOM 877 O O . ARG A 1 114 ? 6.864 -13.783 -1.622 1.00 86.38 114 ARG A O 1
ATOM 884 N N . ALA A 1 115 ? 8.712 -13.592 -2.903 1.00 85.44 115 ALA A N 1
ATOM 885 C CA . ALA A 1 115 ? 8.216 -14.364 -4.043 1.00 85.44 115 ALA A CA 1
ATOM 886 C C . ALA A 1 115 ? 8.530 -15.868 -3.950 1.00 85.44 115 ALA A C 1
ATOM 888 O O . ALA A 1 115 ? 7.857 -16.649 -4.620 1.00 85.44 115 ALA A O 1
ATOM 889 N N . TYR A 1 116 ? 9.566 -16.244 -3.189 1.00 80.25 116 TYR A N 1
ATOM 890 C CA . TYR A 1 116 ? 10.025 -17.625 -3.000 1.00 80.25 116 TYR A CA 1
ATOM 891 C C . TYR A 1 116 ? 9.189 -18.358 -1.947 1.00 80.25 116 TYR A C 1
ATOM 893 O O . TYR A 1 116 ? 8.835 -19.532 -2.196 1.00 80.25 116 TYR A O 1
#

Secondary structure (DSSP, 8-state):
-HHHHHHH-TTSB-TTGGGTEEEEEETTEEEEEE--EEEEEE-SSS-EEEEE-SSHHHHHHTSSBGGGS-EEETTTTEEE-SS-HHHHTTTT---BSSSSHHHHHHH-HHHHHHH-

Radius of gyration: 15.8 Å; chains: 1; bounding box: 40×34×36 Å

Organism: NCBI:txid89044

Foldseek 3Di:
DLVVVCVVAVPWACPCSQQQWTWHDDPNDIDIDGAAFQDWDDDPDNDTGTHGDPDLQSSLLLDLFQLVSKDAPPVVRDIDRPQCNVVCVVVVDGHGSDVVNCVNCVRDVVSVVVVD

InterPro domains:
  IPR002646 Poly A polymerase, head domain [PF01743] (2-95)
  IPR043519 Nucleotidyltransferase superfamily [G3DSA:3.30.460.10] (1-96)
  IPR043519 Nucleotidyltransferase superfamily [SSF81301] (2-90)
  IPR050264 Bacterial CCA-adding enzyme type 3 subfamily [PTHR46173] (2-115)

Sequence (116 aa):
RPDELRKLFPEAFAIGERWGTITVRHKGAACEVSTLRTGFGAGDGQRLDAIFAERLLEDLAFRDFTVNAMAVDASRGLLYDPFGGLDDIPKCVIRSTSDPAIKTLEDDGLRTMRAY

pLDDT: mean 86.4, std 11.19, range [51.59, 97.88]